Protein AF-A0A031IUS8-F1 (afdb_monomer_lite)

Radius of gyration: 18.23 Å; chains: 1; bounding box: 54×56×40 Å

pLDDT: mean 78.62, std 18.75, range [31.3, 94.62]

Sequence (167 aa):
MMNAMQMPMNTAMPMMPMMGMPMMMATMKCEMAGDAMMCTMKPAAGMDMAQFKTNAEMMAMMMNCGMPMMMQCANMSMICLSADAMAMMASMNMPMMMPMGMSMPMMKCVMECRMQADGMLCKMMPMPGMSMAMMDNCCMLMNKLMSDCAMPMMMSCNGMPMMCCTC

Structure (mmCIF, N/CA/C/O backbone):
data_AF-A0A031IUS8-F1
#
_entry.id   AF-A0A031IUS8-F1
#
loop_
_atom_site.group_PDB
_atom_site.id
_atom_site.type_symbol
_atom_site.label_atom_id
_atom_site.label_alt_id
_atom_site.label_comp_id
_atom_site.label_asym_id
_atom_site.label_entity_id
_atom_site.label_seq_id
_atom_site.pdbx_PDB_ins_code
_atom_site.Cartn_x
_atom_site.Cartn_y
_atom_site.Cartn_z
_atom_site.occupancy
_atom_site.B_iso_or_equiv
_atom_site.auth_seq_id
_atom_site.auth_comp_id
_atom_site.auth_asym_id
_atom_site.auth_atom_id
_atom_site.pdbx_PDB_model_num
ATOM 1 N N . MET A 1 1 ? 37.036 41.765 -10.716 1.00 44.19 1 MET A N 1
ATOM 2 C CA . MET A 1 1 ? 35.710 42.181 -11.216 1.00 44.19 1 MET A CA 1
ATOM 3 C C . MET A 1 1 ? 35.138 41.046 -12.051 1.00 44.19 1 MET A C 1
ATOM 5 O O . MET A 1 1 ? 35.634 40.824 -13.143 1.00 44.19 1 MET A O 1
ATOM 9 N N . MET A 1 2 ? 34.145 40.316 -11.544 1.00 36.16 2 MET A N 1
ATOM 10 C CA . MET A 1 2 ? 33.201 39.558 -12.372 1.00 36.16 2 MET A CA 1
ATOM 11 C C . MET A 1 2 ? 31.846 39.586 -11.666 1.00 36.16 2 MET A C 1
ATOM 13 O O . MET A 1 2 ? 31.753 39.318 -10.471 1.00 36.16 2 MET A O 1
ATOM 17 N N . ASN A 1 3 ? 30.851 40.039 -12.422 1.00 41.00 3 ASN A N 1
ATOM 18 C CA . ASN A 1 3 ? 29.500 40.390 -12.014 1.00 41.00 3 ASN A CA 1
ATOM 19 C C . ASN A 1 3 ? 28.782 39.232 -11.315 1.00 41.00 3 ASN A C 1
ATOM 21 O O . ASN A 1 3 ? 28.436 38.237 -11.948 1.00 41.00 3 ASN A O 1
ATOM 25 N N . ALA A 1 4 ? 28.473 39.422 -10.033 1.00 40.41 4 ALA A N 1
ATOM 26 C CA . ALA A 1 4 ? 27.357 38.746 -9.401 1.00 40.41 4 ALA A CA 1
ATOM 27 C C . ALA A 1 4 ? 26.079 39.279 -10.063 1.00 40.41 4 ALA A C 1
ATOM 29 O O . ALA A 1 4 ? 25.642 40.391 -9.767 1.00 40.41 4 ALA A O 1
ATOM 30 N N . MET A 1 5 ? 25.510 38.510 -10.996 1.00 40.44 5 MET A N 1
ATOM 31 C CA . MET A 1 5 ? 24.132 38.711 -11.439 1.00 40.44 5 MET A CA 1
ATOM 32 C C . MET A 1 5 ? 23.223 38.526 -10.221 1.00 40.44 5 MET A C 1
ATOM 34 O O . MET A 1 5 ? 22.799 37.419 -9.897 1.00 40.44 5 MET A O 1
ATOM 38 N N . GLN A 1 6 ? 22.969 39.626 -9.514 1.00 43.78 6 GLN A N 1
ATOM 39 C CA . GLN A 1 6 ? 21.879 39.741 -8.563 1.00 43.78 6 GLN A CA 1
ATOM 40 C C . GLN A 1 6 ? 20.587 39.608 -9.360 1.00 43.78 6 GLN A C 1
ATOM 42 O O . GLN A 1 6 ? 20.112 40.557 -9.979 1.00 43.78 6 GLN A O 1
ATOM 47 N N . MET A 1 7 ? 20.048 38.394 -9.390 1.00 39.34 7 MET A N 1
ATOM 48 C CA . MET A 1 7 ? 18.676 38.177 -9.816 1.00 39.34 7 MET A CA 1
ATOM 49 C C . MET A 1 7 ? 17.769 38.956 -8.852 1.00 39.34 7 MET A C 1
ATOM 51 O O . MET A 1 7 ? 17.865 38.741 -7.639 1.00 39.34 7 MET A O 1
ATOM 55 N N . PRO A 1 8 ? 16.917 39.871 -9.346 1.00 41.31 8 PRO A N 1
ATOM 56 C CA . PRO A 1 8 ? 15.985 40.603 -8.507 1.00 41.31 8 PRO A CA 1
ATOM 57 C C . PRO A 1 8 ? 14.936 39.614 -7.998 1.00 41.31 8 PRO A C 1
ATOM 59 O O . PRO A 1 8 ? 14.000 39.244 -8.704 1.00 41.31 8 PRO A O 1
ATOM 62 N N . MET A 1 9 ? 15.128 39.149 -6.765 1.00 38.38 9 MET A N 1
ATOM 63 C CA . MET A 1 9 ? 14.114 38.418 -6.017 1.00 38.38 9 MET A CA 1
ATOM 64 C C . MET A 1 9 ? 12.944 39.369 -5.789 1.00 38.38 9 MET A C 1
ATOM 66 O O . MET A 1 9 ? 12.969 40.222 -4.905 1.00 38.38 9 MET A O 1
ATOM 70 N N . ASN A 1 10 ? 11.942 39.247 -6.654 1.00 41.06 10 ASN A N 1
ATOM 71 C CA . ASN A 1 10 ? 10.681 39.948 -6.547 1.00 41.06 10 ASN A CA 1
ATOM 72 C C . ASN A 1 10 ? 9.978 39.500 -5.255 1.00 41.06 10 ASN A C 1
ATOM 74 O O . ASN A 1 10 ? 9.399 38.418 -5.187 1.00 41.06 10 ASN A O 1
ATOM 78 N N . THR A 1 11 ? 10.041 40.341 -4.227 1.00 46.41 11 THR A N 1
ATOM 79 C CA . THR A 1 11 ? 9.402 40.182 -2.910 1.00 46.41 11 THR A CA 1
ATOM 80 C C . THR A 1 11 ? 7.868 40.272 -2.953 1.00 46.41 11 THR A C 1
ATOM 82 O O . THR A 1 11 ? 7.230 40.238 -1.905 1.00 46.41 11 THR A O 1
ATOM 85 N N . ALA A 1 12 ? 7.267 40.369 -4.147 1.00 42.03 12 ALA A N 1
ATOM 86 C CA . ALA A 1 12 ? 5.824 40.491 -4.364 1.00 42.03 12 ALA A CA 1
ATOM 87 C C . ALA A 1 12 ? 5.120 39.190 -4.793 1.00 42.03 12 ALA A C 1
ATOM 89 O O . ALA A 1 12 ? 3.929 39.219 -5.098 1.00 42.03 12 ALA A O 1
ATOM 90 N N . MET A 1 13 ? 5.805 38.046 -4.815 1.00 31.30 13 MET A N 1
ATOM 91 C CA . MET A 1 13 ? 5.089 36.771 -4.789 1.00 31.30 13 MET A CA 1
ATOM 92 C C . MET A 1 13 ? 4.712 36.518 -3.329 1.00 31.30 13 MET A C 1
ATOM 94 O O . MET A 1 13 ? 5.633 36.368 -2.520 1.00 31.30 13 MET A O 1
ATOM 98 N N . PRO A 1 14 ? 3.420 36.470 -2.943 1.00 37.81 14 PRO A N 1
ATOM 99 C CA . PRO A 1 14 ? 3.075 35.832 -1.689 1.00 37.81 14 PRO A CA 1
ATOM 100 C C . PRO A 1 14 ? 3.663 34.431 -1.800 1.00 37.81 14 PRO A C 1
ATOM 102 O O . PRO A 1 14 ? 3.220 33.627 -2.621 1.00 37.81 14 PRO A O 1
ATOM 105 N N . MET A 1 15 ? 4.735 34.183 -1.047 1.00 39.69 15 MET A N 1
ATOM 106 C CA . MET A 1 15 ? 5.180 32.845 -0.713 1.00 39.69 15 MET A CA 1
ATOM 107 C C . MET A 1 15 ? 3.947 32.235 -0.075 1.00 39.69 15 MET A C 1
ATOM 109 O O . MET A 1 15 ? 3.693 32.485 1.102 1.00 39.69 15 MET A O 1
ATOM 113 N N . MET A 1 16 ? 3.107 31.589 -0.893 1.00 34.47 16 MET A N 1
ATOM 114 C CA . MET A 1 16 ? 1.935 30.885 -0.417 1.00 34.47 16 MET A CA 1
ATOM 115 C C . MET A 1 16 ? 2.502 30.021 0.691 1.00 34.47 16 MET A C 1
ATOM 117 O O . MET A 1 16 ? 3.402 29.219 0.407 1.00 34.47 16 MET A O 1
ATOM 121 N N . PRO A 1 17 ? 2.093 30.244 1.954 1.00 42.31 17 PRO A N 1
ATOM 122 C CA . PRO A 1 17 ? 2.450 29.319 2.999 1.00 42.31 17 PRO A CA 1
ATOM 123 C C . PRO A 1 17 ? 2.062 27.977 2.406 1.00 42.31 17 PRO A C 1
ATOM 125 O O . PRO A 1 17 ? 0.937 27.844 1.915 1.00 42.31 17 PRO A O 1
ATOM 128 N N . MET A 1 18 ? 3.008 27.044 2.325 1.00 41.94 18 MET A N 1
ATOM 129 C CA . MET A 1 18 ? 2.693 25.636 2.141 1.00 41.94 18 MET A CA 1
ATOM 130 C C . MET A 1 18 ? 1.766 25.314 3.312 1.00 41.94 18 MET A C 1
ATOM 132 O O . MET A 1 18 ? 2.225 24.998 4.405 1.00 41.94 18 MET A O 1
ATOM 136 N N . MET A 1 19 ? 0.477 25.608 3.128 1.00 41.25 19 MET A N 1
ATOM 137 C CA . MET A 1 19 ? -0.584 25.495 4.106 1.00 41.25 19 MET A CA 1
ATOM 138 C C . MET A 1 19 ? -0.528 24.035 4.477 1.00 41.25 19 MET A C 1
ATOM 140 O O . MET A 1 19 ? -0.793 23.189 3.624 1.00 41.25 19 MET A O 1
ATOM 144 N N . GLY A 1 20 ? -0.056 23.764 5.693 1.00 49.72 20 GLY A N 1
ATOM 145 C CA . GLY A 1 20 ? 0.070 22.424 6.225 1.00 49.72 20 GLY A CA 1
ATOM 146 C C . GLY A 1 20 ? -1.290 21.765 6.156 1.00 49.72 20 GLY A C 1
ATOM 147 O O . GLY A 1 20 ? -2.108 21.946 7.056 1.00 49.72 20 GLY A O 1
ATOM 148 N N . MET A 1 21 ? -1.545 21.043 5.064 1.00 52.09 21 MET A N 1
ATOM 149 C CA . MET A 1 21 ? -2.700 20.180 4.985 1.00 52.09 21 MET A CA 1
ATOM 150 C C . MET A 1 21 ? -2.523 19.213 6.150 1.00 52.09 21 MET A C 1
ATOM 152 O O . MET A 1 21 ? -1.476 18.562 6.237 1.00 52.09 21 MET A O 1
ATOM 156 N N . PRO A 1 22 ? -3.456 19.211 7.115 1.00 62.53 22 PRO A N 1
ATOM 157 C CA . PRO A 1 22 ? -3.312 18.390 8.295 1.00 62.53 22 PRO A CA 1
ATOM 158 C C . PRO A 1 22 ? -3.213 16.945 7.826 1.00 62.53 22 PRO A C 1
ATOM 160 O O . PRO A 1 22 ? -4.115 16.417 7.176 1.00 62.53 22 PRO A O 1
ATOM 163 N N . MET A 1 23 ? -2.067 16.342 8.119 1.00 80.25 23 MET A N 1
ATOM 164 C CA . MET A 1 23 ? -1.809 14.941 7.856 1.00 80.25 23 MET A CA 1
ATOM 165 C C . MET A 1 23 ? -2.916 14.126 8.514 1.00 80.25 23 MET A C 1
ATOM 167 O O . MET A 1 23 ? -3.147 14.224 9.721 1.00 80.25 23 MET A O 1
ATOM 171 N N . MET A 1 24 ? -3.640 13.361 7.709 1.00 87.88 24 MET A N 1
ATOM 172 C CA . MET A 1 24 ? -4.800 12.639 8.199 1.00 87.88 24 MET A CA 1
ATOM 173 C C . MET A 1 24 ? -4.369 11.393 8.959 1.00 87.88 24 MET A C 1
ATOM 175 O O . MET A 1 24 ? -3.625 10.568 8.436 1.00 87.88 24 MET A O 1
ATOM 179 N N . MET A 1 25 ? -4.879 11.232 10.176 1.00 91.81 25 MET A N 1
ATOM 180 C CA . MET A 1 25 ? -4.696 9.991 10.921 1.00 91.81 25 MET A CA 1
ATOM 181 C C . MET A 1 25 ? -5.625 8.913 10.366 1.00 91.81 25 MET A C 1
ATOM 183 O O . MET A 1 25 ? -6.841 9.109 10.267 1.00 91.81 25 MET A O 1
ATOM 187 N N . ALA A 1 26 ? -5.050 7.766 10.040 1.00 92.94 26 ALA A N 1
ATOM 188 C CA . ALA A 1 26 ? -5.755 6.606 9.523 1.00 92.94 26 ALA A CA 1
ATOM 189 C C . ALA A 1 26 ? -5.271 5.333 10.227 1.00 92.94 26 ALA A C 1
ATOM 191 O O . ALA A 1 26 ? -4.231 5.325 10.884 1.00 92.94 26 ALA A O 1
ATOM 192 N N . THR A 1 27 ? -6.016 4.246 10.080 1.00 92.69 27 THR A N 1
ATOM 193 C CA . THR A 1 27 ? -5.491 2.900 10.294 1.00 92.69 27 THR A CA 1
ATOM 194 C C . THR A 1 27 ? -5.176 2.267 8.948 1.00 92.69 27 THR A C 1
ATOM 196 O O . THR A 1 27 ? -5.811 2.593 7.945 1.00 92.69 27 THR A O 1
ATOM 199 N N . MET A 1 28 ? -4.189 1.378 8.905 1.00 93.88 28 MET A N 1
ATOM 200 C CA . MET A 1 28 ? -3.815 0.625 7.717 1.00 93.88 28 MET A CA 1
ATOM 201 C C . MET A 1 28 ? -3.523 -0.824 8.085 1.00 93.88 28 MET A C 1
ATOM 203 O O . MET A 1 28 ? -2.790 -1.109 9.027 1.00 93.88 28 MET A O 1
ATOM 207 N N . LYS A 1 29 ? -4.061 -1.738 7.280 1.00 92.12 29 LYS A N 1
ATOM 208 C CA . LYS A 1 29 ? -3.767 -3.166 7.342 1.00 92.12 29 LYS A CA 1
ATOM 209 C C . LYS A 1 29 ? -3.392 -3.662 5.955 1.00 92.12 29 LYS A C 1
ATOM 211 O O . LYS A 1 29 ? -4.176 -3.474 5.027 1.00 92.12 29 LYS A O 1
ATOM 216 N N . CYS A 1 30 ? -2.241 -4.317 5.830 1.00 92.06 30 CYS A N 1
ATOM 217 C CA . CYS A 1 30 ? -1.768 -4.866 4.565 1.00 92.06 30 CYS A CA 1
ATOM 218 C C . CYS A 1 30 ? -1.662 -6.390 4.615 1.00 92.06 30 CYS A C 1
ATOM 220 O O . CYS A 1 30 ? -1.188 -6.969 5.595 1.00 92.06 30 CYS A O 1
ATOM 222 N N . GLU A 1 31 ? -2.088 -7.041 3.541 1.00 93.12 31 GLU A N 1
ATOM 223 C CA . GLU A 1 31 ? -1.985 -8.486 3.360 1.00 93.12 31 GLU A CA 1
ATOM 224 C C . GLU A 1 31 ? -1.561 -8.821 1.932 1.00 93.12 31 GLU A C 1
ATOM 226 O O . GLU A 1 31 ? -1.949 -8.146 0.979 1.00 93.12 31 GLU A O 1
ATOM 231 N N . MET A 1 32 ? -0.759 -9.870 1.767 1.00 93.12 32 MET A N 1
ATOM 232 C CA . MET A 1 32 ? -0.456 -10.396 0.440 1.00 93.12 32 MET A CA 1
ATOM 233 C C . MET A 1 32 ? -1.655 -11.186 -0.082 1.00 93.12 32 MET A C 1
ATOM 235 O O . MET A 1 32 ? -2.112 -12.131 0.559 1.00 93.12 32 MET A O 1
ATOM 239 N N . ALA A 1 33 ? -2.143 -10.825 -1.265 1.00 91.06 33 ALA A N 1
ATOM 240 C CA . ALA A 1 33 ? -3.214 -11.523 -1.958 1.00 91.06 33 ALA A CA 1
ATOM 241 C C . ALA A 1 33 ? -2.786 -11.817 -3.401 1.00 91.06 33 ALA A C 1
ATOM 243 O O . ALA A 1 33 ? -2.835 -10.952 -4.276 1.00 91.06 33 ALA A O 1
ATOM 244 N N . GLY A 1 34 ? -2.364 -13.060 -3.651 1.00 88.50 34 GLY A N 1
ATOM 245 C CA . GLY A 1 34 ? -1.941 -13.511 -4.976 1.00 88.50 34 GLY A CA 1
ATOM 246 C C . GLY A 1 34 ? -0.718 -12.749 -5.492 1.00 88.50 34 GLY A C 1
ATOM 247 O O . GLY A 1 34 ? 0.392 -12.943 -5.004 1.00 88.50 34 GLY A O 1
ATOM 248 N N . ASP A 1 35 ? -0.930 -11.903 -6.499 1.00 87.69 35 ASP A N 1
ATOM 249 C CA . ASP A 1 35 ? 0.103 -11.146 -7.213 1.00 87.69 35 ASP A CA 1
ATOM 250 C C . ASP A 1 35 ? 0.309 -9.714 -6.687 1.00 87.69 35 ASP A C 1
ATOM 252 O O . ASP A 1 35 ? 1.055 -8.934 -7.280 1.00 87.69 35 ASP A O 1
ATOM 256 N N . ALA A 1 36 ? -0.331 -9.355 -5.572 1.00 92.69 36 ALA A N 1
ATOM 257 C CA . ALA A 1 36 ? -0.283 -8.005 -5.032 1.00 92.69 36 ALA A CA 1
ATOM 258 C C . ALA A 1 36 ? -0.347 -7.963 -3.504 1.00 92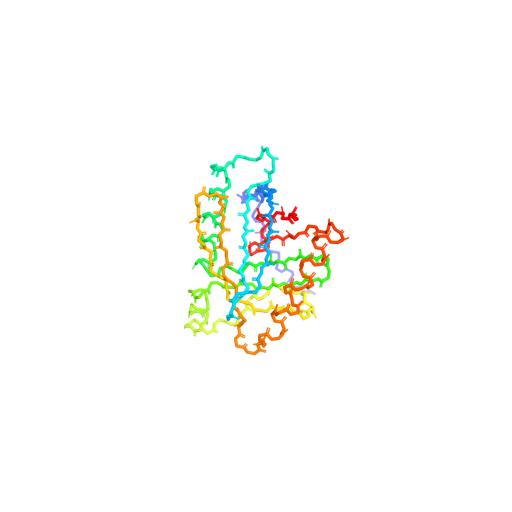.69 36 ALA A C 1
ATOM 260 O O . ALA A 1 36 ? -0.856 -8.871 -2.850 1.00 92.69 36 ALA A O 1
ATOM 261 N N . MET A 1 37 ? 0.129 -6.856 -2.942 1.00 93.81 37 MET A N 1
ATOM 262 C CA . MET A 1 37 ? -0.158 -6.468 -1.567 1.00 93.81 37 MET A CA 1
ATOM 263 C C . MET A 1 37 ? -1.439 -5.631 -1.552 1.00 93.81 37 MET A C 1
ATOM 265 O O . MET A 1 37 ? -1.558 -4.653 -2.290 1.00 93.81 37 MET A O 1
ATOM 269 N N . MET A 1 38 ? -2.398 -6.011 -0.719 1.00 94.62 38 MET A N 1
ATOM 270 C CA . MET A 1 38 ? -3.666 -5.319 -0.538 1.00 94.62 38 MET A CA 1
ATOM 271 C C . MET A 1 38 ? -3.635 -4.579 0.792 1.00 94.62 38 MET A C 1
ATOM 273 O O . MET A 1 38 ? -3.636 -5.200 1.851 1.00 94.62 38 MET A O 1
ATOM 277 N N . CYS A 1 39 ? -3.617 -3.252 0.738 1.00 93.56 39 CYS A N 1
ATOM 278 C CA . CYS A 1 39 ? -3.621 -2.391 1.912 1.00 93.56 39 CYS A CA 1
ATOM 279 C C . CYS A 1 39 ? -4.987 -1.728 2.071 1.00 93.56 39 CYS A C 1
ATOM 281 O O . CYS A 1 39 ? -5.408 -0.932 1.230 1.00 93.56 39 CYS A O 1
ATOM 283 N N . THR A 1 40 ? -5.681 -2.053 3.156 1.00 93.88 40 THR A N 1
ATOM 284 C CA . THR A 1 40 ? -6.938 -1.412 3.545 1.00 93.88 40 THR A CA 1
ATOM 285 C C . THR A 1 40 ? -6.637 -0.284 4.514 1.00 93.88 40 THR A C 1
ATOM 287 O O . THR A 1 40 ? -6.019 -0.520 5.549 1.00 93.88 40 THR A O 1
ATOM 290 N N . MET A 1 41 ? -7.095 0.922 4.198 1.00 94.19 41 MET A N 1
ATOM 291 C CA . MET A 1 41 ? -6.989 2.104 5.045 1.00 94.19 41 MET A CA 1
ATOM 292 C C . MET A 1 41 ? -8.361 2.564 5.520 1.00 94.19 41 MET A C 1
ATOM 294 O O . MET A 1 41 ? -9.315 2.565 4.743 1.00 94.19 41 MET A O 1
ATOM 298 N N . LYS A 1 42 ? -8.459 3.000 6.774 1.00 94.06 42 LYS A N 1
ATOM 299 C CA . LYS A 1 42 ? -9.690 3.543 7.368 1.00 94.06 42 LYS A CA 1
ATOM 300 C C . LYS A 1 42 ? -9.384 4.816 8.155 1.00 94.06 42 LYS A C 1
ATOM 302 O O . LYS A 1 42 ? -8.252 4.970 8.604 1.00 94.06 42 LYS A O 1
ATOM 307 N N . PRO A 1 43 ? -10.347 5.727 8.359 1.00 92.00 43 PRO A N 1
ATOM 308 C CA . PRO A 1 43 ? -10.148 6.832 9.295 1.00 92.00 43 PRO A CA 1
ATOM 309 C C . PRO A 1 43 ? -9.792 6.302 10.690 1.00 92.00 43 PRO A C 1
ATOM 311 O O . PRO A 1 43 ? -10.352 5.301 11.142 1.00 92.00 43 PRO A O 1
ATOM 314 N N . ALA A 1 44 ? -8.877 6.982 11.385 1.00 91.62 44 ALA A N 1
ATOM 315 C CA . ALA A 1 44 ? -8.615 6.689 12.791 1.00 91.62 44 ALA A CA 1
ATOM 316 C C . ALA A 1 44 ? -9.874 6.941 13.645 1.00 91.62 44 ALA A C 1
ATOM 318 O O . ALA A 1 44 ? -10.765 7.703 13.261 1.00 91.62 44 ALA A O 1
ATOM 319 N N . ALA A 1 45 ? -9.955 6.316 14.821 1.00 89.38 45 ALA A N 1
ATOM 320 C CA . ALA A 1 45 ? -11.091 6.504 15.721 1.00 89.38 45 ALA A CA 1
ATOM 321 C C . ALA A 1 45 ? -11.307 7.997 16.038 1.00 89.38 45 ALA A C 1
ATOM 323 O O . ALA A 1 45 ? -10.378 8.698 16.432 1.00 89.38 45 ALA A O 1
ATOM 324 N N . GLY A 1 46 ? -12.541 8.476 15.859 1.00 84.88 46 GLY A N 1
ATOM 325 C CA . GLY A 1 46 ? -12.898 9.884 16.057 1.00 84.88 46 GLY A CA 1
ATOM 326 C C . GLY A 1 46 ? -12.650 10.800 14.852 1.00 84.88 46 GLY A C 1
ATOM 327 O O . GLY A 1 46 ? -13.007 11.972 14.925 1.00 84.88 46 GLY A O 1
ATOM 328 N N . MET A 1 47 ? -12.097 10.289 13.747 1.00 87.81 47 MET A N 1
ATOM 329 C CA . MET A 1 47 ? -11.991 11.030 12.486 1.00 87.81 47 MET A CA 1
ATOM 330 C C . MET A 1 47 ? -13.252 10.867 11.630 1.00 87.81 47 MET A C 1
ATOM 332 O O . MET A 1 47 ? -13.863 9.798 11.585 1.00 87.81 47 MET A O 1
ATOM 336 N N . ASP A 1 48 ? -13.630 11.933 10.925 1.00 89.75 48 ASP A N 1
ATOM 337 C CA . ASP A 1 48 ? -14.813 11.946 10.066 1.00 89.75 48 ASP A CA 1
ATOM 338 C C . ASP A 1 48 ? -14.576 11.210 8.734 1.00 89.75 48 ASP A C 1
ATOM 340 O O . ASP A 1 48 ? -13.576 11.413 8.040 1.00 89.75 48 ASP A O 1
ATOM 344 N N . MET A 1 49 ? -15.535 10.366 8.348 1.00 88.88 49 MET A N 1
ATOM 345 C CA . MET A 1 49 ? -15.438 9.559 7.130 1.00 88.88 49 MET A CA 1
ATOM 346 C C . MET A 1 49 ? -15.588 10.398 5.852 1.00 88.88 49 MET A C 1
ATOM 348 O O . MET A 1 49 ? -15.034 10.029 4.817 1.00 88.88 49 MET A O 1
ATOM 352 N N . ALA A 1 50 ? -16.315 11.520 5.885 1.00 90.06 50 ALA A N 1
ATOM 353 C CA . ALA A 1 50 ? -16.406 12.399 4.720 1.00 90.06 50 ALA A CA 1
ATOM 354 C C . ALA A 1 50 ? -15.078 13.131 4.487 1.00 90.06 50 ALA A C 1
ATOM 356 O O . ALA A 1 50 ? -14.608 13.197 3.352 1.00 90.06 50 ALA A O 1
ATOM 357 N N . GLN A 1 51 ? -14.413 13.585 5.552 1.00 88.00 51 GLN A N 1
ATOM 358 C CA . GLN A 1 51 ? -13.050 14.111 5.469 1.00 88.00 51 GLN A CA 1
ATOM 359 C C . GLN A 1 51 ? -12.082 13.061 4.917 1.00 88.00 51 GLN A C 1
ATOM 361 O O . GLN A 1 51 ? -11.307 13.378 4.013 1.00 88.00 51 GLN A O 1
ATOM 366 N N . PHE A 1 52 ? -12.161 11.814 5.400 1.00 90.25 52 PHE A N 1
ATOM 367 C CA . PHE A 1 52 ? -11.345 10.710 4.886 1.00 90.25 52 PHE A CA 1
ATOM 368 C C . PHE A 1 52 ? -11.515 10.498 3.383 1.00 90.25 52 PHE A C 1
ATOM 370 O O . PHE A 1 52 ? -10.523 10.428 2.659 1.00 90.25 52 PHE A O 1
ATOM 377 N N . LYS A 1 53 ? -12.761 10.475 2.898 1.00 89.75 53 LYS A N 1
ATOM 378 C CA . LYS A 1 53 ? -13.050 10.367 1.462 1.00 89.75 53 LYS A CA 1
ATOM 379 C C . LYS A 1 53 ? -12.418 11.506 0.668 1.00 89.75 53 LYS A C 1
ATOM 381 O O . LYS A 1 53 ? -11.735 11.230 -0.310 1.00 89.75 53 LYS A O 1
ATOM 386 N N . THR A 1 54 ? -12.550 12.751 1.126 1.00 88.88 54 THR A N 1
ATOM 387 C CA . THR A 1 54 ? -11.939 13.913 0.461 1.00 88.88 54 THR A CA 1
ATOM 388 C C . THR A 1 54 ? -10.413 13.793 0.364 1.00 88.88 54 THR A C 1
ATOM 390 O O . THR A 1 54 ? -9.837 14.078 -0.685 1.00 88.88 54 THR A O 1
ATOM 393 N N . ASN A 1 55 ? -9.735 13.352 1.431 1.00 87.75 55 ASN A N 1
ATOM 394 C CA . ASN A 1 55 ? -8.279 13.161 1.404 1.00 87.75 55 ASN A CA 1
ATOM 395 C C . ASN A 1 55 ? -7.884 12.011 0.463 1.00 87.75 55 ASN A C 1
ATOM 397 O O . ASN A 1 55 ? -6.974 12.158 -0.350 1.00 87.75 55 ASN A O 1
ATOM 401 N N . ALA A 1 56 ? -8.614 10.898 0.498 1.00 86.75 56 ALA A N 1
ATOM 402 C CA . ALA A 1 56 ? -8.363 9.769 -0.385 1.00 86.75 56 ALA A CA 1
ATOM 403 C C . ALA A 1 56 ? -8.604 10.090 -1.872 1.00 86.75 56 ALA A C 1
ATOM 405 O O . ALA A 1 56 ? -7.821 9.673 -2.725 1.00 86.75 56 ALA A O 1
ATOM 406 N N . GLU A 1 57 ? -9.646 10.859 -2.194 1.00 86.25 57 GLU A N 1
ATOM 407 C CA . GLU A 1 57 ? -9.904 11.370 -3.545 1.00 86.25 57 GLU A CA 1
ATOM 408 C C . GLU A 1 57 ? -8.786 12.306 -4.006 1.00 86.25 57 GLU A C 1
ATOM 410 O O . GLU A 1 57 ? -8.322 12.205 -5.142 1.00 86.25 57 GLU A O 1
ATOM 415 N N . MET A 1 58 ? -8.297 13.169 -3.112 1.00 87.19 58 MET A N 1
ATOM 416 C CA . MET A 1 58 ? -7.147 14.022 -3.390 1.00 87.19 58 MET A CA 1
ATOM 417 C C . MET A 1 58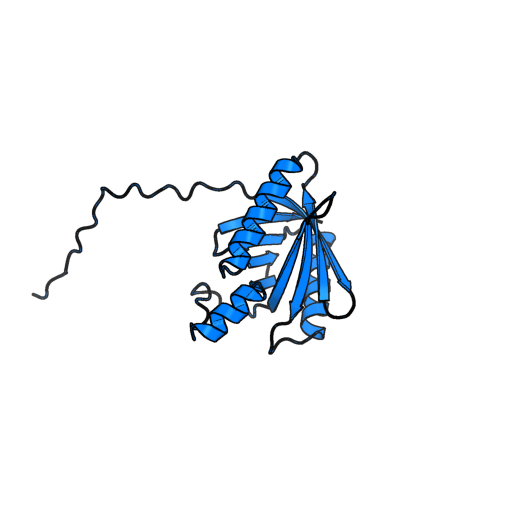 ? -5.881 13.195 -3.639 1.00 87.19 58 MET A C 1
ATOM 419 O O . MET A 1 58 ? -5.165 13.458 -4.601 1.00 87.19 58 MET A O 1
ATOM 423 N N . MET A 1 59 ? -5.624 12.162 -2.834 1.00 87.31 59 MET A N 1
ATOM 424 C CA . MET A 1 59 ? -4.500 11.249 -3.041 1.00 87.31 59 MET A CA 1
ATOM 425 C C . MET A 1 59 ? -4.593 10.555 -4.405 1.00 87.31 59 MET A C 1
ATOM 427 O O . MET A 1 59 ? -3.619 10.560 -5.157 1.00 87.31 59 MET A O 1
ATOM 431 N N . ALA A 1 60 ? -5.762 10.010 -4.750 1.00 83.81 60 ALA A N 1
ATOM 432 C CA . ALA A 1 60 ? -5.993 9.365 -6.038 1.00 83.81 60 ALA A CA 1
ATOM 433 C C . ALA A 1 60 ? -5.798 10.346 -7.206 1.00 83.81 60 ALA A C 1
ATOM 435 O O . ALA A 1 60 ? -5.096 10.027 -8.162 1.00 83.81 60 ALA A O 1
ATOM 436 N N . MET A 1 61 ? -6.344 11.562 -7.105 1.00 85.31 61 MET A N 1
ATOM 437 C CA . MET A 1 61 ? -6.140 12.621 -8.096 1.00 85.31 61 MET A CA 1
ATOM 438 C C . MET A 1 61 ? -4.653 12.921 -8.282 1.00 85.31 61 MET A C 1
ATOM 440 O O . MET A 1 61 ? -4.172 12.952 -9.412 1.00 85.31 61 MET A O 1
ATOM 444 N N . MET A 1 62 ? -3.908 13.098 -7.189 1.00 86.44 62 MET A N 1
ATOM 445 C CA . MET A 1 62 ? -2.488 13.419 -7.275 1.00 86.44 62 MET A CA 1
ATOM 446 C C . MET A 1 62 ? -1.685 12.290 -7.932 1.00 86.44 62 MET A C 1
ATOM 448 O O . MET A 1 62 ? -0.864 12.548 -8.814 1.00 86.44 62 MET A O 1
ATOM 452 N N . MET A 1 63 ? -1.956 11.041 -7.552 1.00 84.38 63 MET A N 1
ATOM 453 C CA . MET A 1 63 ? -1.312 9.869 -8.148 1.00 84.38 63 MET A CA 1
ATOM 454 C C . MET A 1 63 ? -1.644 9.720 -9.636 1.00 84.38 63 MET A C 1
ATOM 456 O O . MET A 1 63 ? -0.768 9.372 -10.429 1.00 84.38 63 MET A O 1
ATOM 460 N N . ASN A 1 64 ? -2.880 10.011 -10.040 1.00 81.50 64 ASN A N 1
ATOM 461 C CA . ASN A 1 64 ? -3.292 9.993 -11.447 1.00 81.50 64 ASN A CA 1
ATOM 462 C C . ASN A 1 64 ? -2.642 11.131 -12.249 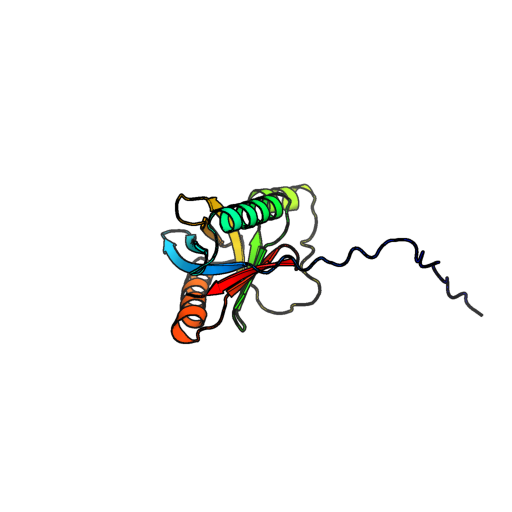1.00 81.50 64 ASN A C 1
ATOM 464 O O . ASN A 1 64 ? -2.356 10.968 -13.430 1.00 81.50 64 ASN A O 1
ATOM 468 N N . CYS A 1 65 ? -2.323 12.257 -11.605 1.00 83.69 65 CYS A N 1
ATOM 469 C CA . CYS A 1 65 ? -1.533 13.344 -12.190 1.00 83.69 65 CYS A CA 1
ATOM 470 C C . CYS A 1 65 ? -0.023 13.050 -12.274 1.00 83.69 65 CYS A C 1
ATOM 472 O O . CYS A 1 65 ? 0.758 13.965 -12.532 1.00 83.69 65 CYS A O 1
ATOM 474 N N . GLY A 1 66 ? 0.419 11.811 -12.046 1.00 80.38 66 GLY A N 1
ATOM 475 C CA . GLY A 1 66 ? 1.829 11.446 -12.176 1.00 80.38 66 GLY A CA 1
ATOM 476 C C . GLY A 1 66 ? 2.653 11.591 -10.899 1.00 80.38 66 GLY A C 1
ATOM 477 O O . GLY A 1 66 ? 3.841 11.268 -10.912 1.00 80.38 66 GLY A O 1
ATOM 478 N N . MET A 1 67 ? 2.066 12.076 -9.799 1.00 88.38 67 MET A N 1
ATOM 479 C CA . MET A 1 67 ? 2.832 12.331 -8.582 1.00 88.38 67 MET A CA 1
ATOM 480 C C . MET A 1 67 ? 3.144 11.027 -7.832 1.00 88.38 67 MET A C 1
ATOM 482 O O . MET A 1 67 ? 2.236 10.229 -7.582 1.00 88.38 67 MET A O 1
ATOM 486 N N . PRO A 1 68 ? 4.411 10.803 -7.431 1.00 86.56 68 PRO A N 1
ATOM 487 C CA . PRO A 1 68 ? 4.775 9.637 -6.648 1.00 86.56 68 PRO A CA 1
ATOM 488 C C . PRO A 1 68 ? 4.244 9.739 -5.227 1.00 86.56 68 PRO A C 1
ATOM 490 O O . PRO A 1 68 ? 4.390 10.767 -4.559 1.00 86.56 68 PRO A O 1
ATOM 493 N N . MET A 1 69 ? 3.706 8.625 -4.748 1.00 90.00 69 MET A N 1
ATOM 494 C CA . MET A 1 69 ? 3.339 8.445 -3.357 1.00 90.00 69 MET A CA 1
ATOM 495 C C . MET A 1 69 ? 4.461 7.696 -2.632 1.00 90.00 69 MET A C 1
ATOM 497 O O . MET A 1 69 ? 4.854 6.599 -3.020 1.00 90.00 69 MET A O 1
ATOM 501 N N . MET A 1 70 ? 4.999 8.307 -1.587 1.00 90.56 70 MET A N 1
ATOM 502 C CA . MET A 1 70 ? 6.029 7.757 -0.718 1.00 90.56 70 MET A CA 1
ATOM 503 C C . MET A 1 70 ? 5.400 7.212 0.561 1.00 90.56 70 MET A C 1
ATOM 505 O O . MET A 1 70 ? 4.735 7.961 1.275 1.00 90.56 70 MET A O 1
ATOM 509 N N . MET A 1 71 ? 5.672 5.948 0.882 1.00 90.56 71 MET A N 1
ATOM 510 C CA . MET A 1 71 ? 5.333 5.324 2.164 1.00 90.56 71 MET A CA 1
ATOM 511 C C . MET A 1 71 ? 6.609 5.116 2.968 1.00 90.56 71 MET A C 1
ATOM 513 O O . MET A 1 71 ? 7.541 4.471 2.488 1.00 90.56 71 MET A O 1
ATOM 517 N N . GLN A 1 72 ? 6.667 5.658 4.177 1.00 89.38 72 GLN A N 1
ATOM 518 C CA . GLN A 1 72 ? 7.839 5.595 5.042 1.00 89.38 72 GLN A CA 1
ATOM 519 C C . GLN A 1 72 ? 7.449 5.092 6.427 1.00 89.38 72 GLN A C 1
ATOM 521 O O . GLN A 1 72 ? 6.557 5.641 7.065 1.00 89.38 72 GLN A O 1
ATOM 526 N N . CYS A 1 73 ? 8.147 4.073 6.917 1.00 87.00 73 CYS A N 1
ATOM 527 C CA . CYS A 1 73 ? 7.989 3.577 8.280 1.00 87.00 73 CYS A CA 1
ATOM 528 C C . CYS A 1 73 ? 9.365 3.198 8.825 1.00 87.00 73 CYS A C 1
ATOM 530 O O . CYS A 1 73 ? 10.005 2.277 8.317 1.00 87.00 73 CYS A O 1
ATOM 532 N N . ALA A 1 74 ? 9.843 3.933 9.831 1.00 86.06 74 ALA A N 1
ATOM 533 C CA . ALA A 1 74 ? 11.218 3.836 10.321 1.00 86.06 74 ALA A CA 1
ATOM 534 C C . ALA A 1 74 ? 12.249 3.908 9.169 1.00 86.06 74 ALA A C 1
ATOM 536 O O . ALA A 1 74 ? 12.353 4.927 8.492 1.00 86.06 74 ALA A O 1
ATOM 537 N N . ASN A 1 75 ? 13.012 2.839 8.941 1.00 83.38 75 ASN A N 1
ATOM 538 C CA . ASN A 1 75 ? 13.997 2.734 7.863 1.00 83.38 75 ASN A CA 1
ATOM 539 C C . ASN A 1 75 ? 13.434 2.130 6.563 1.00 83.38 75 ASN A C 1
ATOM 541 O O . ASN A 1 75 ? 14.167 2.018 5.580 1.00 83.38 75 ASN A O 1
ATOM 545 N N . MET A 1 76 ? 12.164 1.723 6.547 1.00 85.56 76 MET A N 1
ATOM 546 C CA . MET A 1 76 ? 11.496 1.208 5.361 1.00 85.56 76 MET A CA 1
ATOM 547 C C . MET A 1 76 ? 10.960 2.372 4.528 1.00 85.56 76 MET A C 1
ATOM 549 O O . MET A 1 76 ? 10.321 3.287 5.047 1.00 85.56 76 MET A O 1
ATOM 553 N N . SER A 1 77 ? 11.214 2.340 3.223 1.00 88.00 77 SER A N 1
ATOM 554 C CA . SER A 1 77 ? 10.705 3.334 2.280 1.00 88.00 77 SER A CA 1
ATOM 555 C C . SER A 1 77 ? 10.230 2.658 1.004 1.00 88.00 77 SER A C 1
ATOM 557 O O . SER A 1 77 ? 10.954 1.870 0.389 1.00 88.00 77 SER A O 1
ATOM 559 N N . MET A 1 78 ? 9.012 2.992 0.597 1.00 89.38 78 MET A N 1
ATOM 560 C CA . MET A 1 78 ? 8.419 2.566 -0.660 1.00 89.38 78 MET A CA 1
ATOM 561 C C . MET A 1 78 ? 8.042 3.793 -1.474 1.00 89.38 78 MET A C 1
ATOM 563 O O . MET A 1 78 ? 7.521 4.764 -0.930 1.00 89.38 78 MET A O 1
ATOM 567 N N . ILE A 1 79 ? 8.264 3.723 -2.780 1.00 90.69 79 ILE A N 1
ATOM 568 C CA . ILE A 1 79 ? 7.743 4.688 -3.738 1.00 90.69 79 ILE A CA 1
ATOM 569 C C . ILE A 1 79 ? 6.733 4.003 -4.643 1.00 90.69 79 ILE A C 1
ATOM 571 O O . ILE A 1 79 ? 6.987 2.935 -5.203 1.00 90.69 79 ILE A O 1
ATOM 575 N N . CYS A 1 80 ? 5.581 4.636 -4.779 1.00 90.50 80 CYS A N 1
ATOM 576 C CA . CYS A 1 80 ? 4.448 4.121 -5.509 1.00 90.50 80 CYS A CA 1
ATOM 577 C C . CYS A 1 80 ? 4.045 5.096 -6.608 1.00 90.50 80 CYS A C 1
ATOM 579 O O . CYS A 1 80 ? 3.947 6.300 -6.372 1.00 90.50 80 CYS A O 1
ATOM 581 N N . LEU A 1 81 ? 3.792 4.576 -7.803 1.00 89.62 81 LEU A N 1
ATOM 582 C CA . LEU A 1 81 ? 3.219 5.334 -8.916 1.00 89.62 81 LEU A CA 1
ATOM 583 C C . LEU A 1 81 ? 1.900 4.687 -9.324 1.00 89.62 81 LEU A C 1
ATOM 585 O O . LEU A 1 81 ? 1.741 3.474 -9.194 1.00 89.62 81 LEU A O 1
ATOM 589 N N . SER A 1 82 ? 0.971 5.473 -9.857 1.00 87.06 82 SER A N 1
ATOM 590 C CA . SER A 1 82 ? -0.177 4.906 -10.567 1.00 87.06 82 SER A CA 1
ATOM 591 C C . SER A 1 82 ? 0.269 4.267 -11.893 1.00 87.06 82 SER A C 1
ATOM 593 O O . SER A 1 82 ? 1.352 4.556 -12.416 1.00 87.06 82 SER A O 1
ATOM 595 N N . ALA A 1 83 ? -0.569 3.394 -12.456 1.00 85.06 83 ALA A N 1
ATOM 596 C CA . ALA A 1 83 ? -0.342 2.847 -13.794 1.00 85.06 83 ALA A CA 1
ATOM 597 C C . ALA A 1 83 ? -0.298 3.961 -14.861 1.00 85.06 83 ALA A C 1
ATOM 599 O O . ALA A 1 83 ? 0.563 3.945 -15.742 1.00 85.06 83 ALA A O 1
ATOM 600 N N . ASP A 1 84 ? -1.154 4.976 -14.721 1.00 81.69 84 ASP A N 1
ATOM 601 C CA . ASP A 1 84 ? -1.199 6.137 -15.614 1.00 81.69 84 ASP A CA 1
ATOM 602 C C . ASP A 1 84 ? 0.073 6.988 -15.507 1.00 81.69 84 ASP A C 1
ATOM 604 O O . ASP A 1 84 ? 0.645 7.385 -16.524 1.00 81.69 84 ASP A O 1
ATOM 608 N N . ALA A 1 85 ? 0.581 7.197 -14.287 1.00 78.81 85 ALA A N 1
ATOM 609 C CA . ALA A 1 85 ? 1.857 7.869 -14.051 1.00 78.81 85 ALA A CA 1
ATOM 610 C C . ALA A 1 85 ? 3.015 7.131 -14.735 1.00 78.81 85 ALA A C 1
ATOM 612 O O . ALA A 1 85 ? 3.856 7.749 -15.387 1.00 78.81 85 ALA A O 1
ATOM 613 N N . MET A 1 86 ? 3.044 5.801 -14.628 1.00 78.56 86 MET A N 1
ATOM 614 C CA . MET A 1 86 ? 4.031 4.961 -15.312 1.00 78.56 86 MET A CA 1
ATOM 615 C C . MET A 1 86 ? 3.954 5.102 -16.838 1.00 78.56 86 MET A C 1
ATOM 617 O O . MET A 1 86 ? 4.988 5.236 -17.495 1.00 78.56 86 MET A O 1
ATOM 621 N N . ALA A 1 87 ? 2.746 5.109 -17.405 1.00 77.69 87 ALA A N 1
ATOM 622 C CA . ALA A 1 87 ? 2.541 5.284 -18.840 1.00 77.69 87 ALA A CA 1
ATOM 623 C C . ALA A 1 87 ? 2.966 6.683 -19.320 1.00 77.69 87 ALA A C 1
ATOM 625 O O . ALA A 1 87 ? 3.673 6.804 -20.324 1.00 77.69 87 ALA A O 1
ATOM 626 N N . MET A 1 88 ? 2.613 7.740 -18.577 1.00 73.94 88 MET A N 1
ATOM 627 C CA . MET A 1 88 ? 3.068 9.104 -18.866 1.00 73.94 88 MET A CA 1
ATOM 628 C C . MET A 1 88 ? 4.595 9.196 -18.862 1.00 73.94 88 MET A C 1
ATOM 630 O O . MET A 1 88 ? 5.178 9.742 -19.798 1.00 73.94 88 MET A O 1
ATOM 634 N N . MET A 1 89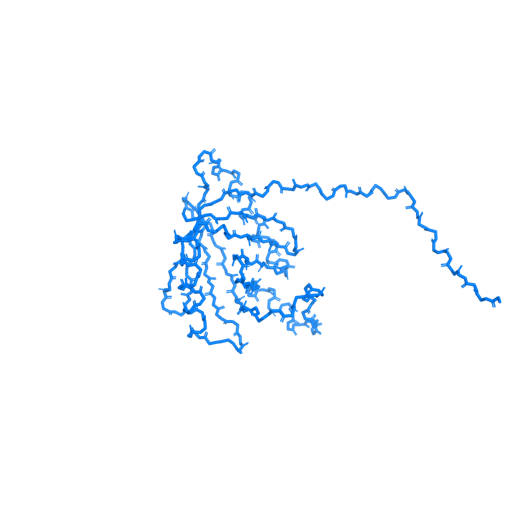 ? 5.249 8.598 -17.868 1.00 69.19 89 MET A N 1
ATOM 635 C CA . MET A 1 89 ? 6.708 8.583 -17.748 1.00 69.19 89 MET A CA 1
ATOM 636 C C . MET A 1 89 ? 7.398 7.894 -18.928 1.00 69.19 89 MET A C 1
ATOM 638 O O . MET A 1 89 ? 8.389 8.410 -19.448 1.00 69.19 89 MET A O 1
ATOM 642 N N . ALA A 1 90 ? 6.843 6.775 -19.398 1.00 64.44 90 ALA A N 1
ATOM 643 C CA . ALA A 1 90 ? 7.328 6.092 -20.592 1.00 64.44 90 ALA A CA 1
ATOM 644 C C . ALA A 1 90 ? 7.140 6.942 -21.862 1.00 64.44 90 ALA A C 1
ATOM 646 O O . ALA A 1 90 ? 8.017 6.968 -22.722 1.00 64.44 90 ALA A O 1
ATOM 647 N N . SER A 1 91 ? 6.022 7.668 -21.967 1.00 63.41 91 SER A N 1
ATOM 648 C CA . SER A 1 91 ? 5.697 8.490 -23.141 1.00 63.41 91 SER A CA 1
ATOM 649 C C . SER A 1 91 ? 6.516 9.783 -23.243 1.00 63.41 91 SER A C 1
ATOM 651 O O . SER A 1 91 ? 6.866 10.203 -24.343 1.00 63.41 91 SER A O 1
ATOM 653 N N . MET A 1 92 ? 6.858 10.405 -22.111 1.00 59.84 92 MET A N 1
ATOM 654 C CA . MET A 1 92 ? 7.585 11.680 -22.082 1.00 59.84 92 MET A CA 1
ATOM 655 C C . MET A 1 92 ? 9.109 11.520 -22.001 1.00 59.84 92 MET A C 1
ATOM 657 O O . MET A 1 92 ? 9.812 12.528 -21.958 1.00 59.84 92 MET A O 1
ATOM 661 N N . ASN A 1 93 ? 9.626 10.282 -21.960 1.00 55.75 93 ASN A N 1
ATOM 662 C CA . ASN A 1 93 ? 11.046 9.958 -21.747 1.00 55.75 93 ASN A CA 1
ATOM 663 C C . ASN A 1 93 ? 11.673 10.760 -20.588 1.00 55.75 93 ASN A C 1
ATOM 665 O O . ASN A 1 93 ? 12.852 11.119 -20.613 1.00 55.75 93 ASN A O 1
ATOM 669 N N . MET A 1 94 ? 10.852 11.091 -19.591 1.00 49.75 94 MET A N 1
ATOM 670 C CA . MET A 1 94 ? 11.261 11.875 -18.440 1.00 49.75 94 MET A CA 1
ATOM 671 C C . MET A 1 94 ? 11.935 10.917 -17.461 1.00 49.75 94 MET A C 1
ATOM 673 O O . MET A 1 94 ? 11.272 10.004 -16.958 1.00 49.75 94 MET A O 1
ATOM 677 N N . PRO A 1 95 ? 13.240 11.076 -17.171 1.00 51.44 95 PRO A N 1
ATOM 678 C CA . PRO A 1 95 ? 13.837 10.341 -16.071 1.00 51.44 95 PRO A CA 1
ATOM 679 C C . PRO A 1 95 ? 13.067 10.711 -14.804 1.00 51.44 95 PRO A C 1
ATOM 681 O O . PRO A 1 95 ? 12.772 11.887 -14.590 1.00 51.44 95 PRO A O 1
ATOM 684 N N . MET A 1 96 ? 12.711 9.706 -13.994 1.00 53.75 96 MET A N 1
ATOM 685 C CA . MET A 1 96 ? 12.052 9.922 -12.704 1.00 53.75 96 MET A CA 1
ATOM 686 C C . MET A 1 96 ? 12.778 11.043 -11.975 1.00 53.75 96 MET A C 1
ATOM 688 O O . MET A 1 96 ? 13.916 10.852 -11.542 1.00 53.75 96 MET A O 1
ATOM 692 N N . MET A 1 97 ? 12.108 12.190 -11.832 1.00 45.44 97 MET A N 1
ATOM 693 C CA . MET A 1 97 ? 12.466 13.226 -10.871 1.00 45.44 97 MET A CA 1
ATOM 694 C C . MET A 1 97 ? 12.190 12.642 -9.486 1.00 45.44 97 MET A C 1
ATOM 696 O O . MET A 1 97 ? 11.230 12.985 -8.803 1.00 45.44 97 MET A O 1
ATOM 700 N N . MET A 1 98 ? 13.001 11.653 -9.117 1.00 48.34 98 MET A N 1
ATOM 701 C CA . MET A 1 98 ? 13.073 11.150 -7.764 1.00 48.34 98 MET A CA 1
ATOM 702 C C . MET A 1 98 ? 13.474 12.328 -6.885 1.00 48.34 98 MET A C 1
ATOM 704 O O . MET A 1 98 ? 14.350 13.097 -7.298 1.00 48.34 98 MET A O 1
ATOM 708 N N . PRO A 1 99 ? 12.886 12.472 -5.688 1.00 47.38 99 PRO A N 1
ATOM 709 C CA . PRO A 1 99 ? 13.346 13.455 -4.723 1.00 47.38 99 PRO A CA 1
ATOM 710 C C . PRO A 1 99 ? 14.867 13.326 -4.579 1.00 47.38 99 PRO A C 1
ATOM 712 O O . PRO A 1 99 ? 15.385 12.297 -4.137 1.00 47.38 99 PRO A O 1
ATOM 715 N N . MET A 1 100 ? 15.581 14.344 -5.058 1.00 36.03 100 MET A N 1
ATOM 716 C CA . MET A 1 100 ? 17.038 14.395 -5.089 1.00 36.03 100 MET A CA 1
ATOM 717 C C . MET A 1 100 ? 17.557 14.336 -3.651 1.00 36.03 100 MET A C 1
ATOM 719 O O . MET A 1 100 ? 17.494 15.333 -2.938 1.00 36.03 100 MET A O 1
ATOM 723 N N . GLY A 1 101 ? 18.050 13.171 -3.214 1.00 43.00 101 GLY A N 1
ATOM 724 C CA . GLY A 1 101 ? 18.775 13.062 -1.943 1.00 43.00 101 GLY A CA 1
ATOM 725 C C . GLY A 1 101 ? 18.660 11.757 -1.154 1.00 43.00 101 GLY A C 1
ATOM 726 O O . GLY A 1 101 ? 19.410 11.603 -0.195 1.00 43.00 101 GLY A O 1
ATOM 727 N N . MET A 1 102 ? 17.789 10.806 -1.509 1.00 40.88 102 MET A N 1
ATOM 728 C CA . MET A 1 102 ? 17.676 9.555 -0.740 1.00 40.88 102 MET A CA 1
ATOM 729 C C . MET A 1 102 ? 18.367 8.378 -1.433 1.00 40.88 102 MET A C 1
ATOM 731 O O . MET A 1 102 ? 17.845 7.786 -2.371 1.00 40.88 102 MET A O 1
ATOM 735 N N . SER A 1 103 ? 19.553 8.025 -0.932 1.00 39.97 103 SER A N 1
ATOM 736 C CA . SER A 1 103 ? 20.384 6.885 -1.349 1.00 39.97 103 SER A CA 1
ATOM 737 C C . SER A 1 103 ? 19.930 5.528 -0.785 1.00 39.97 103 SER A C 1
ATOM 739 O O . SER A 1 103 ? 20.672 4.550 -0.866 1.00 39.97 103 SER A O 1
ATOM 741 N N . MET A 1 104 ? 18.733 5.441 -0.200 1.00 48.28 104 MET A N 1
ATOM 742 C CA . MET A 1 104 ? 18.236 4.200 0.395 1.00 48.28 104 MET A CA 1
ATOM 743 C C . MET A 1 104 ? 17.594 3.299 -0.672 1.00 48.28 104 MET A C 1
ATOM 745 O O . MET A 1 104 ? 16.914 3.807 -1.567 1.00 48.28 104 MET A O 1
ATOM 749 N N . PRO A 1 105 ? 17.774 1.967 -0.598 1.00 57.34 105 PRO A N 1
ATOM 750 C CA . PRO A 1 105 ? 17.074 1.035 -1.474 1.00 57.34 105 PRO A CA 1
ATOM 751 C C . PRO A 1 105 ? 15.565 1.120 -1.204 1.00 57.34 105 PRO A C 1
ATOM 753 O O . PRO A 1 105 ? 15.066 0.593 -0.214 1.00 57.34 105 PRO A O 1
ATOM 756 N N . MET A 1 106 ? 14.847 1.834 -2.072 1.00 75.38 106 MET A N 1
ATOM 757 C CA . MET A 1 106 ? 13.398 2.015 -1.983 1.00 75.38 106 MET A CA 1
ATOM 758 C C . MET A 1 106 ? 12.678 0.953 -2.811 1.00 75.38 106 MET A C 1
ATOM 760 O O . MET A 1 106 ? 12.983 0.776 -3.996 1.00 75.38 106 MET A O 1
ATOM 764 N N . MET A 1 107 ? 11.692 0.284 -2.211 1.00 85.00 107 MET A N 1
ATOM 765 C CA . MET A 1 107 ? 10.802 -0.616 -2.946 1.00 85.00 107 MET A CA 1
ATOM 766 C C . MET A 1 107 ? 9.938 0.211 -3.904 1.00 85.00 107 MET A C 1
ATOM 768 O O . MET A 1 107 ? 9.342 1.207 -3.499 1.00 85.00 107 MET A O 1
ATOM 772 N N . LYS A 1 108 ? 9.889 -0.182 -5.178 1.00 88.69 108 LYS A N 1
ATOM 773 C CA . LYS A 1 108 ? 9.144 0.527 -6.225 1.00 88.69 108 LYS A CA 1
ATOM 774 C C . LYS A 1 108 ? 7.903 -0.270 -6.597 1.00 88.69 108 LYS A C 1
ATOM 776 O O . LYS A 1 108 ? 8.027 -1.418 -7.032 1.00 88.69 108 LYS A O 1
ATOM 781 N N . CYS A 1 109 ? 6.733 0.339 -6.458 1.00 90.56 109 CYS A N 1
ATOM 782 C CA . CYS A 1 109 ? 5.456 -0.334 -6.663 1.00 90.56 109 CYS A CA 1
ATOM 783 C C . CYS A 1 109 ? 4.537 0.453 -7.595 1.00 90.56 109 CYS A C 1
ATOM 785 O O . CYS A 1 109 ? 4.519 1.680 -7.590 1.00 90.56 109 CYS A O 1
ATOM 787 N N . VAL A 1 110 ? 3.726 -0.256 -8.368 1.00 91.50 110 VAL A N 1
ATOM 788 C CA . VAL A 1 110 ? 2.496 0.305 -8.926 1.00 91.50 110 VAL A CA 1
ATOM 789 C C . VAL A 1 110 ? 1.443 0.257 -7.829 1.00 91.50 110 VAL A C 1
ATOM 791 O O . VAL A 1 110 ? 1.322 -0.771 -7.167 1.00 91.50 110 VAL A O 1
ATOM 794 N N . MET A 1 111 ? 0.705 1.342 -7.615 1.00 92.31 111 MET A N 1
ATOM 795 C CA . MET A 1 111 ? -0.364 1.406 -6.622 1.00 92.31 111 MET A CA 1
ATOM 796 C C . MET A 1 111 ? -1.649 1.936 -7.242 1.00 92.31 111 MET A C 1
ATOM 798 O O . MET A 1 111 ? -1.672 3.005 -7.848 1.00 92.31 111 MET A O 1
ATOM 802 N N . GLU A 1 112 ? -2.724 1.187 -7.036 1.00 90.06 112 GLU A N 1
ATOM 803 C CA . GLU A 1 112 ? -4.074 1.516 -7.473 1.00 90.06 112 GLU A CA 1
ATOM 804 C C . GLU A 1 112 ? -4.981 1.564 -6.253 1.00 90.06 112 GLU A C 1
ATOM 806 O O . GLU A 1 112 ? -5.120 0.569 -5.544 1.00 90.06 112 GLU A O 1
ATOM 811 N N . CYS A 1 113 ? -5.608 2.708 -6.004 1.00 89.94 113 CYS A N 1
ATOM 812 C CA . CYS A 1 113 ? -6.475 2.906 -4.852 1.00 89.94 113 CYS A CA 1
ATOM 813 C C . CYS A 1 113 ? -7.922 3.094 -5.283 1.00 89.94 113 CYS A C 1
ATOM 815 O O . CYS A 1 113 ? -8.216 3.836 -6.216 1.00 89.94 113 CYS A O 1
ATOM 817 N N . ARG A 1 114 ? -8.836 2.442 -4.568 1.00 88.50 114 ARG A N 1
ATOM 818 C CA . ARG A 1 114 ? -10.278 2.572 -4.763 1.00 88.50 114 ARG A CA 1
ATOM 819 C C . ARG A 1 114 ? -10.977 2.830 -3.442 1.00 88.50 114 ARG A C 1
ATOM 821 O O . ARG A 1 114 ? -10.650 2.221 -2.422 1.00 88.50 114 ARG A O 1
ATOM 828 N N . MET A 1 115 ? -11.974 3.703 -3.480 1.00 89.62 115 MET A N 1
ATOM 829 C CA . MET A 1 115 ? -12.818 3.967 -2.324 1.00 89.62 115 MET A CA 1
ATOM 830 C C . MET A 1 115 ? -13.855 2.869 -2.138 1.00 89.62 115 MET A C 1
ATOM 832 O O . MET A 1 115 ? -14.461 2.390 -3.095 1.00 89.62 115 MET A O 1
ATOM 836 N N . GLN A 1 116 ? -14.025 2.453 -0.892 1.00 87.94 116 GLN A N 1
ATOM 837 C CA . GLN A 1 116 ? -15.031 1.506 -0.441 1.00 87.94 116 GLN A CA 1
ATOM 838 C C . GLN A 1 116 ? -15.985 2.208 0.532 1.00 87.94 116 GLN A C 1
ATOM 840 O O . GLN A 1 116 ? -15.816 3.381 0.871 1.00 87.94 116 GLN A O 1
ATOM 845 N N . ALA A 1 117 ? -17.031 1.502 0.961 1.00 85.62 117 ALA A N 1
ATOM 846 C CA . ALA A 1 117 ? -18.027 2.070 1.866 1.00 85.62 117 ALA A CA 1
ATOM 847 C C . ALA A 1 117 ? -17.422 2.482 3.223 1.00 85.62 117 ALA A C 1
ATOM 849 O O . ALA A 1 117 ? -17.833 3.494 3.788 1.00 85.62 117 ALA A O 1
ATOM 850 N N . ASP A 1 118 ? -16.440 1.723 3.713 1.00 85.06 118 ASP A N 1
ATOM 851 C CA . ASP A 1 118 ? -15.873 1.793 5.062 1.00 85.06 118 ASP A CA 1
ATOM 852 C C . ASP A 1 118 ? -14.368 2.119 5.094 1.00 85.06 118 ASP A C 1
ATOM 854 O O . ASP A 1 118 ? -13.753 2.066 6.160 1.00 85.06 118 ASP A O 1
ATOM 858 N N . GLY A 1 119 ? -13.769 2.455 3.950 1.00 90.44 119 GLY A N 1
ATOM 859 C CA . GLY A 1 119 ? -12.353 2.796 3.853 1.00 90.44 119 GLY A CA 1
ATOM 860 C C . GLY A 1 119 ? -11.855 2.884 2.414 1.00 90.44 119 GLY A C 1
ATOM 861 O O . GLY A 1 119 ? -12.633 2.887 1.465 1.00 90.44 119 GLY A O 1
ATOM 862 N N . MET A 1 120 ? -10.540 2.927 2.254 1.00 92.69 120 MET A N 1
ATOM 863 C CA . MET A 1 120 ? -9.847 2.840 0.975 1.00 92.69 120 MET A CA 1
ATOM 864 C C . MET A 1 120 ? -9.155 1.492 0.857 1.00 92.69 120 MET A C 1
ATOM 866 O O . MET A 1 120 ? -8.492 1.062 1.795 1.00 92.69 120 MET A O 1
ATOM 870 N N . LEU A 1 121 ? -9.231 0.861 -0.308 1.00 93.19 121 LEU A N 1
ATOM 871 C CA . LEU A 1 121 ? -8.405 -0.297 -0.621 1.00 93.19 121 LEU A CA 1
ATOM 872 C C . LEU A 1 121 ? -7.382 0.090 -1.678 1.00 93.19 121 LEU A C 1
ATOM 874 O O . LEU A 1 121 ? -7.767 0.541 -2.755 1.00 93.19 121 LEU A O 1
ATOM 878 N N . CYS A 1 122 ? -6.107 -0.145 -1.398 1.00 92.88 122 CYS A N 1
ATOM 879 C CA . CYS A 1 122 ? -5.040 0.020 -2.368 1.00 92.88 122 CYS A CA 1
ATOM 880 C C . CYS A 1 122 ? -4.396 -1.319 -2.710 1.00 92.88 122 CYS A C 1
ATOM 882 O O . CYS A 1 122 ? -3.964 -2.058 -1.828 1.00 92.88 122 CYS A O 1
ATOM 884 N N . LYS A 1 123 ? -4.336 -1.617 -4.007 1.00 93.69 123 LYS A N 1
ATOM 885 C CA . LYS A 1 123 ? -3.598 -2.736 -4.583 1.00 93.69 123 LYS A CA 1
ATOM 886 C C . LYS A 1 123 ? -2.201 -2.250 -4.943 1.00 93.69 123 LYS A C 1
ATOM 888 O O . LYS A 1 123 ? -2.070 -1.288 -5.695 1.00 93.69 123 LYS A O 1
ATOM 893 N N . MET A 1 124 ? -1.172 -2.913 -4.433 1.00 93.62 124 MET A N 1
ATOM 894 C CA . MET A 1 124 ? 0.226 -2.603 -4.713 1.00 93.62 124 MET A CA 1
ATOM 895 C C . MET A 1 124 ? 0.903 -3.786 -5.401 1.00 93.62 124 MET A C 1
ATOM 897 O O . MET A 1 124 ? 0.855 -4.910 -4.908 1.00 93.62 124 MET A O 1
ATOM 901 N N . MET A 1 125 ? 1.563 -3.535 -6.525 1.00 92.75 125 MET A N 1
ATOM 902 C CA . MET A 1 125 ? 2.265 -4.544 -7.326 1.00 92.75 125 MET A CA 1
ATOM 903 C C . MET A 1 125 ? 3.718 -4.118 -7.539 1.00 92.75 125 MET A C 1
ATOM 905 O O . MET A 1 125 ? 3.980 -2.920 -7.649 1.00 92.75 125 MET A O 1
ATOM 909 N N . PRO A 1 126 ? 4.689 -5.043 -7.586 1.00 90.50 126 PRO A N 1
ATOM 910 C CA . PRO A 1 126 ? 6.079 -4.676 -7.825 1.00 90.50 126 PRO A CA 1
ATOM 911 C C . PRO A 1 126 ? 6.245 -4.090 -9.231 1.00 90.50 126 PRO A C 1
ATOM 913 O O . PRO A 1 126 ? 5.678 -4.588 -10.202 1.00 90.50 126 PRO A O 1
ATOM 916 N N . MET A 1 127 ? 7.047 -3.035 -9.353 1.00 89.12 127 MET A N 1
ATOM 917 C CA . MET A 1 127 ? 7.459 -2.526 -10.663 1.00 89.12 127 MET A CA 1
ATOM 918 C C . MET A 1 127 ? 8.479 -3.454 -11.340 1.00 89.12 127 MET A C 1
ATOM 920 O O . MET A 1 127 ? 9.138 -4.243 -10.655 1.00 89.12 127 MET A O 1
ATOM 924 N N . PRO A 1 128 ? 8.683 -3.329 -12.669 1.00 84.38 128 PRO A N 1
ATOM 925 C CA . PRO A 1 128 ? 9.760 -4.030 -13.361 1.00 84.38 128 PRO A CA 1
ATOM 926 C C . PRO A 1 128 ? 11.109 -3.853 -12.650 1.00 84.38 128 PRO A C 1
ATOM 928 O O . PRO A 1 128 ? 11.497 -2.742 -12.287 1.00 84.38 128 PRO A O 1
ATOM 931 N N . GLY A 1 129 ? 11.821 -4.962 -12.443 1.00 84.19 129 GLY A N 1
ATOM 932 C CA . GLY A 1 129 ? 13.080 -4.993 -11.691 1.00 84.19 129 GLY A CA 1
ATOM 933 C C . GLY A 1 129 ? 12.933 -5.261 -10.188 1.00 84.19 129 GLY A C 1
ATOM 934 O O . GLY A 1 129 ? 13.946 -5.479 -9.531 1.00 84.19 129 GLY A O 1
ATOM 935 N N . MET A 1 130 ? 11.709 -5.312 -9.653 1.00 88.69 130 MET A N 1
ATOM 936 C CA . MET A 1 130 ? 11.418 -5.779 -8.292 1.00 88.69 130 MET A CA 1
ATOM 937 C C . MET A 1 130 ? 10.754 -7.161 -8.330 1.00 88.69 130 MET A C 1
ATOM 939 O O . MET A 1 130 ? 9.968 -7.454 -9.230 1.00 88.69 130 MET A O 1
ATOM 943 N N . SER A 1 131 ? 11.057 -8.026 -7.359 1.00 90.44 131 SER A N 1
ATOM 944 C CA . SER A 1 131 ? 10.466 -9.370 -7.289 1.00 90.44 131 SER A CA 1
ATOM 945 C C . SER A 1 131 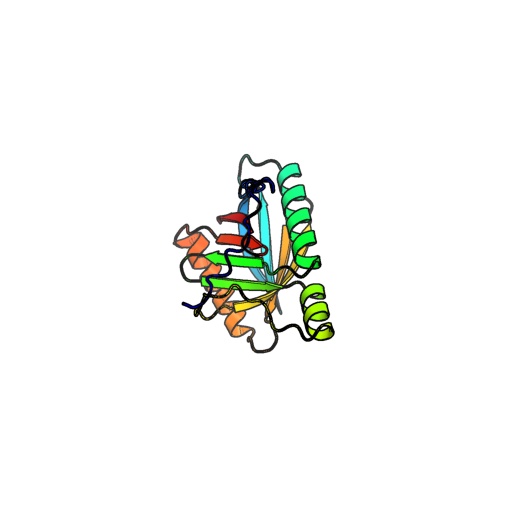? 9.265 -9.430 -6.342 1.00 90.44 131 SER A C 1
ATOM 947 O O . SER A 1 131 ? 9.162 -8.657 -5.388 1.00 90.44 131 SER A O 1
ATOM 949 N N . MET A 1 132 ? 8.382 -10.410 -6.549 1.00 90.00 132 MET A N 1
ATOM 950 C CA . MET A 1 132 ? 7.291 -10.695 -5.607 1.00 90.00 132 MET A CA 1
ATOM 951 C C . MET A 1 132 ? 7.803 -11.081 -4.215 1.00 90.00 132 MET A C 1
ATOM 953 O O . MET A 1 132 ? 7.191 -10.713 -3.221 1.00 90.00 132 MET A O 1
ATOM 957 N N . ALA A 1 133 ? 8.960 -11.743 -4.124 1.00 91.25 133 ALA A N 1
ATOM 958 C CA . ALA A 1 133 ? 9.586 -12.054 -2.840 1.00 91.25 133 ALA A CA 1
ATOM 959 C C . ALA A 1 133 ? 10.048 -10.788 -2.095 1.00 91.25 133 ALA A C 1
ATOM 961 O O . ALA A 1 133 ? 9.982 -10.731 -0.871 1.00 91.25 133 ALA A O 1
ATOM 962 N N . MET A 1 134 ? 10.502 -9.749 -2.807 1.00 90.31 134 MET A N 1
ATOM 963 C CA . MET A 1 134 ? 10.803 -8.455 -2.182 1.00 90.31 134 MET A CA 1
ATOM 964 C C . MET A 1 134 ? 9.531 -7.775 -1.674 1.00 90.31 134 MET A C 1
ATOM 966 O O . MET A 1 134 ? 9.542 -7.227 -0.575 1.00 90.31 134 MET A O 1
ATOM 970 N N . MET A 1 135 ? 8.435 -7.849 -2.436 1.00 90.38 135 MET A N 1
ATOM 971 C CA . MET A 1 135 ? 7.140 -7.309 -2.013 1.00 90.38 135 MET A CA 1
ATOM 972 C C . MET A 1 135 ? 6.604 -8.019 -0.764 1.00 90.38 135 MET A C 1
ATOM 974 O O . MET A 1 135 ? 6.188 -7.353 0.178 1.00 90.38 135 MET A O 1
ATOM 978 N N . ASP A 1 136 ? 6.652 -9.350 -0.731 1.00 91.12 136 ASP A N 1
ATOM 979 C CA . ASP A 1 136 ? 6.214 -10.148 0.419 1.00 91.12 136 ASP A CA 1
ATOM 980 C C . ASP A 1 136 ? 7.023 -9.804 1.681 1.00 91.12 136 ASP A C 1
ATOM 982 O O . ASP A 1 136 ? 6.465 -9.473 2.729 1.00 91.12 136 ASP A O 1
ATOM 986 N N . ASN A 1 137 ? 8.352 -9.720 1.551 1.00 90.88 137 ASN A N 1
ATOM 987 C CA . ASN A 1 137 ? 9.221 -9.245 2.630 1.00 90.88 137 ASN A CA 1
ATOM 988 C C . ASN A 1 137 ? 8.880 -7.817 3.079 1.00 90.88 137 ASN A C 1
ATOM 990 O O . ASN A 1 137 ? 8.901 -7.526 4.275 1.00 90.88 137 ASN A O 1
ATOM 994 N N . CYS A 1 138 ? 8.540 -6.932 2.141 1.00 89.44 138 CYS A N 1
ATOM 995 C CA . CYS A 1 138 ? 8.098 -5.578 2.445 1.00 89.44 138 CYS A CA 1
ATOM 996 C C . CYS A 1 138 ? 6.766 -5.576 3.212 1.00 89.44 138 CYS A C 1
ATOM 998 O O . CYS A 1 138 ? 6.629 -4.814 4.164 1.00 89.44 138 CYS A O 1
ATOM 1000 N N . CYS A 1 139 ? 5.813 -6.448 2.859 1.00 89.88 139 CYS A N 1
ATOM 1001 C CA . CYS A 1 139 ? 4.539 -6.599 3.571 1.00 89.88 139 CYS A CA 1
ATOM 1002 C C . CYS A 1 139 ? 4.759 -7.073 5.009 1.00 89.88 139 CYS A C 1
ATOM 1004 O O . CYS A 1 139 ? 4.199 -6.512 5.951 1.00 89.88 139 CYS A O 1
ATOM 1006 N N . MET A 1 140 ? 5.590 -8.104 5.186 1.00 91.12 140 MET A N 1
ATOM 1007 C CA . MET A 1 140 ? 5.919 -8.643 6.505 1.00 91.12 140 MET A CA 1
ATOM 1008 C C . MET A 1 140 ? 6.620 -7.599 7.374 1.00 91.12 140 MET A C 1
ATOM 1010 O O . MET A 1 140 ? 6.257 -7.419 8.536 1.00 91.12 140 MET A O 1
ATOM 1014 N N . LEU A 1 141 ? 7.601 -6.883 6.812 1.00 90.31 141 LEU A N 1
ATOM 1015 C CA . LEU A 1 141 ? 8.314 -5.823 7.520 1.00 90.31 141 LEU A CA 1
ATOM 1016 C C . LEU A 1 141 ? 7.377 -4.670 7.888 1.00 90.31 141 LEU A C 1
ATOM 1018 O O . LEU A 1 141 ? 7.432 -4.191 9.017 1.00 90.31 141 LEU A O 1
ATOM 1022 N N . MET A 1 142 ? 6.505 -4.260 6.966 1.00 89.31 142 MET A N 1
ATOM 1023 C CA . MET A 1 142 ? 5.501 -3.227 7.203 1.00 89.31 142 MET A CA 1
ATOM 1024 C C . MET A 1 142 ? 4.614 -3.584 8.394 1.00 89.31 142 MET A C 1
ATOM 1026 O O . MET A 1 142 ? 4.538 -2.815 9.349 1.00 89.31 142 MET A O 1
ATOM 1030 N N . ASN A 1 143 ? 4.006 -4.772 8.371 1.00 89.44 143 ASN A N 1
ATOM 1031 C CA . ASN A 1 143 ? 3.139 -5.232 9.452 1.00 89.44 143 ASN A CA 1
ATOM 1032 C C . ASN A 1 143 ? 3.901 -5.330 10.778 1.00 89.44 143 ASN A C 1
ATOM 1034 O O . ASN A 1 143 ? 3.397 -4.884 11.801 1.00 89.44 143 ASN A O 1
ATOM 1038 N N . LYS A 1 144 ? 5.142 -5.828 10.768 1.00 90.44 144 LYS A N 1
ATOM 1039 C CA . LYS A 1 144 ? 5.979 -5.892 11.971 1.00 90.44 144 LYS A CA 1
ATOM 1040 C C . LYS A 1 144 ? 6.262 -4.507 12.557 1.00 90.44 144 LYS A C 1
ATOM 1042 O O . LYS A 1 144 ? 6.118 -4.304 13.756 1.00 90.44 144 LYS A O 1
ATOM 1047 N N . LEU A 1 145 ? 6.670 -3.545 11.732 1.00 90.38 145 LEU A N 1
ATOM 1048 C CA . LEU A 1 145 ? 6.980 -2.195 12.206 1.00 90.38 145 LEU A CA 1
ATOM 1049 C C . LEU A 1 145 ? 5.732 -1.489 12.746 1.00 90.38 145 LEU A C 1
ATOM 1051 O O . LEU A 1 145 ? 5.791 -0.857 13.801 1.00 90.38 145 LEU A O 1
ATOM 1055 N N . MET A 1 146 ? 4.605 -1.628 12.049 1.00 89.69 146 MET A N 1
ATOM 1056 C CA . MET A 1 146 ? 3.357 -0.987 12.445 1.00 89.69 146 MET A CA 1
ATOM 1057 C C . MET A 1 146 ? 2.753 -1.636 13.691 1.00 89.69 146 MET A C 1
ATOM 1059 O O . MET A 1 146 ? 2.456 -0.930 14.648 1.00 89.69 146 MET A O 1
ATOM 1063 N N . SER A 1 147 ? 2.614 -2.963 13.712 1.00 87.50 147 SER A N 1
ATOM 1064 C CA . SER A 1 147 ? 1.954 -3.693 14.800 1.00 87.50 147 SER A CA 1
ATOM 1065 C C . SER A 1 147 ? 2.856 -3.950 16.004 1.00 87.50 147 SER A C 1
ATOM 1067 O O . SER A 1 147 ? 2.452 -3.667 17.129 1.00 87.50 147 SER A O 1
ATOM 1069 N N . ASP A 1 148 ? 4.078 -4.449 15.799 1.00 88.19 148 ASP A N 1
ATOM 1070 C CA . ASP A 1 148 ? 4.936 -4.881 16.914 1.00 88.19 148 ASP A CA 1
ATOM 1071 C C . ASP A 1 148 ? 5.756 -3.722 17.490 1.00 88.19 148 ASP A C 1
ATOM 1073 O O . ASP A 1 148 ? 6.132 -3.742 18.662 1.00 88.19 148 ASP A O 1
ATOM 1077 N N . CYS A 1 149 ? 6.070 -2.715 16.668 1.00 88.62 149 CYS A N 1
ATOM 1078 C CA . CYS A 1 149 ? 6.875 -1.562 17.078 1.00 88.62 149 CYS A CA 1
ATOM 1079 C C . CYS A 1 149 ? 6.070 -0.261 17.207 1.00 88.62 149 CYS A C 1
ATOM 1081 O O . CYS A 1 149 ? 6.666 0.765 17.531 1.00 88.62 149 CYS A O 1
ATOM 1083 N N . ALA A 1 150 ? 4.750 -0.291 16.968 1.00 87.50 150 ALA A N 1
ATOM 1084 C CA . ALA A 1 150 ? 3.859 0.874 17.008 1.00 87.50 150 ALA A CA 1
ATOM 1085 C C . ALA A 1 150 ? 4.351 2.062 16.153 1.00 87.50 150 ALA A C 1
ATOM 1087 O O . ALA A 1 150 ? 4.071 3.224 16.458 1.00 87.50 150 ALA A O 1
ATOM 1088 N N . MET A 1 151 ? 5.116 1.781 15.093 1.00 92.38 151 MET A N 1
ATOM 1089 C CA . MET A 1 151 ? 5.682 2.813 14.233 1.00 92.38 151 MET A CA 1
ATOM 1090 C C . MET A 1 151 ? 4.639 3.241 13.199 1.00 92.38 151 MET A C 1
ATOM 1092 O O . MET A 1 151 ? 4.152 2.394 12.447 1.00 92.38 151 MET A O 1
ATOM 1096 N N . PRO A 1 152 ? 4.302 4.537 13.101 1.00 90.50 152 PRO A N 1
ATOM 1097 C CA . PRO A 1 152 ? 3.364 4.992 12.092 1.00 90.50 152 PRO A CA 1
ATOM 1098 C C . PRO A 1 152 ? 3.958 4.853 10.688 1.00 90.50 152 PRO A C 1
ATOM 1100 O O . PRO A 1 152 ? 5.152 5.064 10.458 1.00 90.50 152 PRO A O 1
ATOM 1103 N N . MET A 1 153 ? 3.092 4.531 9.738 1.00 92.12 153 MET A N 1
ATOM 1104 C CA . MET A 1 153 ? 3.364 4.621 8.315 1.00 92.12 153 MET A CA 1
ATOM 1105 C C . MET A 1 153 ? 3.020 6.023 7.819 1.00 92.12 153 MET A C 1
ATOM 1107 O O . MET A 1 153 ? 1.856 6.4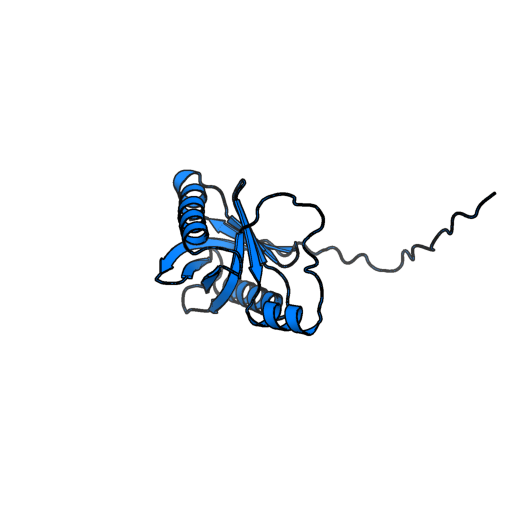17 7.762 1.00 92.12 153 MET A O 1
ATOM 1111 N N . MET A 1 154 ? 4.040 6.762 7.414 1.00 91.94 154 MET A N 1
ATOM 1112 C CA . MET A 1 154 ? 3.919 8.103 6.865 1.00 91.94 154 MET A CA 1
ATOM 1113 C C . MET A 1 154 ? 3.730 8.014 5.355 1.00 91.94 154 MET A C 1
ATOM 1115 O O . MET A 1 154 ? 4.602 7.517 4.646 1.00 91.94 154 MET A O 1
ATOM 1119 N N . MET A 1 155 ? 2.603 8.511 4.858 1.00 90.62 155 MET A N 1
ATOM 1120 C CA . MET A 1 155 ? 2.310 8.599 3.432 1.00 90.62 155 MET A CA 1
ATOM 1121 C C . MET A 1 155 ? 2.407 10.050 2.977 1.00 90.62 155 MET A C 1
ATOM 1123 O O . MET A 1 155 ? 1.766 10.937 3.546 1.00 90.62 155 MET A O 1
ATOM 1127 N N . SER A 1 156 ? 3.181 10.297 1.926 1.00 88.75 156 SER A N 1
ATOM 1128 C CA . SER A 1 156 ? 3.292 11.614 1.300 1.00 88.75 156 SER A CA 1
ATOM 1129 C C . SER A 1 156 ? 3.175 11.512 -0.212 1.00 88.75 156 SER A C 1
ATOM 1131 O O . SER A 1 156 ? 3.592 10.522 -0.799 1.00 88.75 156 SER A O 1
ATOM 1133 N N . CYS A 1 157 ? 2.609 12.526 -0.855 1.00 85.06 157 CYS A N 1
ATOM 1134 C CA . CYS A 1 157 ? 2.512 12.606 -2.307 1.00 85.06 157 CYS A CA 1
ATOM 1135 C C . CYS A 1 157 ? 3.336 13.797 -2.789 1.00 85.06 157 CYS A C 1
ATOM 1137 O O . CYS A 1 157 ? 3.099 14.924 -2.359 1.00 85.06 157 CYS A O 1
ATOM 1139 N N . ASN A 1 158 ? 4.352 13.550 -3.621 1.00 83.31 158 ASN A N 1
ATOM 1140 C CA . ASN A 1 158 ? 5.311 14.575 -4.054 1.00 83.31 158 ASN A CA 1
ATOM 1141 C C . ASN A 1 158 ? 5.925 15.380 -2.880 1.00 83.31 158 ASN A C 1
ATOM 1143 O O . ASN A 1 158 ? 6.065 16.600 -2.934 1.00 83.31 158 ASN A O 1
ATOM 1147 N N . GLY A 1 159 ? 6.232 14.696 -1.772 1.00 79.00 159 GLY A N 1
ATOM 1148 C CA . GLY A 1 159 ? 6.780 15.311 -0.557 1.00 79.00 159 GLY A CA 1
ATOM 1149 C C . GLY A 1 159 ? 5.764 16.050 0.323 1.00 79.00 159 GLY A C 1
ATOM 1150 O O . GLY A 1 159 ? 6.130 16.490 1.411 1.00 79.00 159 GLY A O 1
ATOM 1151 N N . MET A 1 160 ? 4.496 16.154 -0.085 1.00 84.69 160 MET A N 1
ATOM 1152 C CA . MET A 1 160 ? 3.425 16.695 0.755 1.00 84.69 160 MET A CA 1
ATOM 1153 C C . MET A 1 160 ? 2.844 15.589 1.643 1.00 84.69 160 MET A C 1
ATOM 1155 O O . MET A 1 160 ? 2.408 14.565 1.110 1.00 84.69 160 MET A O 1
ATOM 1159 N N . PRO A 1 161 ? 2.820 15.744 2.976 1.00 85.19 161 PRO A N 1
ATOM 1160 C CA . PRO A 1 161 ? 2.197 14.766 3.860 1.00 85.19 161 PRO A CA 1
ATOM 1161 C C . PRO A 1 161 ? 0.701 14.600 3.575 1.00 85.19 161 PRO A C 1
ATOM 1163 O O . PRO A 1 161 ? -0.028 15.585 3.536 1.00 85.19 161 PRO A O 1
ATOM 1166 N N . MET A 1 162 ? 0.248 13.356 3.419 1.00 88.25 162 MET A N 1
ATOM 1167 C CA . MET A 1 162 ? -1.155 13.031 3.135 1.00 88.25 162 MET A CA 1
ATOM 1168 C C . MET A 1 162 ? -1.809 12.310 4.313 1.00 88.25 162 MET A C 1
ATOM 1170 O O . MET A 1 162 ? -2.844 12.751 4.819 1.00 88.25 162 MET A O 1
ATOM 1174 N N . MET A 1 163 ? -1.187 11.220 4.774 1.00 90.06 163 MET A N 1
ATOM 1175 C CA . MET A 1 163 ? -1.724 10.357 5.826 1.00 90.06 163 MET A CA 1
ATOM 1176 C C . MET A 1 163 ? -0.627 9.854 6.770 1.00 90.06 163 MET A C 1
ATOM 1178 O O . MET A 1 163 ? 0.506 9.616 6.358 1.00 90.06 163 MET A O 1
ATOM 1182 N N . CYS A 1 164 ? -0.990 9.660 8.034 1.00 91.88 164 CYS A N 1
ATOM 1183 C CA . CYS A 1 164 ? -0.224 8.935 9.041 1.00 91.88 164 CYS A CA 1
ATOM 1184 C C . CYS A 1 164 ? -1.060 7.742 9.481 1.00 91.88 164 CYS A C 1
ATOM 1186 O O . CYS A 1 164 ? -2.094 7.904 10.134 1.00 91.88 164 CYS A O 1
ATOM 1188 N N . CYS A 1 165 ? -0.641 6.551 9.067 1.00 90.94 165 CYS A N 1
ATOM 1189 C CA . CYS A 1 165 ? -1.385 5.331 9.318 1.00 90.94 165 CYS A CA 1
ATOM 1190 C C . CYS A 1 165 ? -0.770 4.550 10.476 1.00 90.94 165 CYS A C 1
ATOM 1192 O O . CYS A 1 165 ? 0.424 4.260 10.466 1.00 90.94 165 CYS A O 1
ATOM 1194 N N . THR A 1 166 ? -1.586 4.155 11.444 1.00 88.75 166 THR A N 1
ATOM 1195 C CA . THR A 1 166 ? -1.216 3.163 12.462 1.00 88.75 166 THR A CA 1
ATOM 1196 C C . THR A 1 166 ? -1.878 1.823 12.149 1.00 88.75 166 THR A C 1
ATOM 1198 O O . THR A 1 166 ? -2.688 1.734 11.227 1.00 88.75 166 THR A O 1
ATOM 1201 N N . CYS A 1 167 ? -1.525 0.762 12.869 1.00 78.00 167 CYS A N 1
ATOM 1202 C CA . CYS A 1 167 ? -2.296 -0.484 12.846 1.00 78.00 167 CYS A CA 1
ATOM 1203 C C . CYS A 1 167 ? -3.653 -0.327 13.550 1.00 78.00 167 CYS A C 1
ATOM 1205 O O . CYS A 1 167 ? -3.735 0.500 14.491 1.00 78.00 167 CYS A O 1
#

Secondary structure (DSSP, 8-state):
----------TTS-------PPPEEEEEEEEEETTEEEEEEEEPTT--HHHHHHHHHHHHHHHHTTPPEEEEETTEEEEEE-HHHHHHHHHHT------TT--S--EEEEEEEEE-SSSEEEEEEEPTT--HHHHHHHHHHHHIIIIIS---EEEEETTEEEEEEE-

Foldseek 3Di:
DDDPPPDPPPPPDPPPPPPQPPAFEWAWAWDDDPQWIKIWIAGDPPDDRVVQVVLLVVVQVLLLVLWWKWKDWPLAIAIEHAPNNVVVCVVVVDDPPDVPDDPRPHFYWYWDWDDDPGTIMIIIHGDPPDDPVNVNVSNVVVCCRQPVVVTWIFIATNNRTRHTHHD